Protein AF-A0A8J4VTG9-F1 (afdb_monomer_lite)

Organism: NCBI:txid60419

Secondary structure (DSSP, 8-state):
-EEE-----GGGTT-TTT--SSSS-HHHHHHHHHHHH-HHHHHHHHHHTHHHHHHHHSTTHHHHHHHTTTTT--S--SEEE-GGGTT-GGGGGG-S-S---------STT-TTS---GGGGGHHHHHHTT-

Radius of gyration: 15.04 Å; chains: 1; bounding box: 35×32×42 Å

Foldseek 3Di:
DWWFFDDDQQVLCPDCVNPVVPLADPLLNVLSVCCVVPVVVSLVVCVVPVVVCVCSLDPPNLVSQLVCVVVSDDDDTTDDDDPVCVPPPVVVVVPPDPDDDDGDTDQQQDQDPPGRSGPSSVSVRHSVVSD

Sequence (131 aa):
MVVVQWVFFYSLLRDPQYNKGLDFTEKERDAHYLRERNERLFYKLLIDNVEELLPVVYTPTVGEACQKYGSIFKRPQGLYISLKEKARFLRLKNWPERTIQAIVVTDGERILGLGDLGCQGMGIPVGKLSL

Structure (mmCIF, N/CA/C/O backbone):
data_AF-A0A8J4VTG9-F1
#
_entry.id   AF-A0A8J4VTG9-F1
#
loop_
_atom_site.group_PDB
_atom_site.id
_atom_site.type_symbol
_atom_site.label_atom_id
_atom_site.label_alt_id
_atom_site.label_comp_id
_atom_site.label_asym_id
_atom_site.label_entity_id
_atom_site.label_seq_id
_atom_site.pdbx_PDB_ins_code
_atom_site.Cartn_x
_atom_site.Cartn_y
_atom_site.Cartn_z
_atom_site.occupancy
_atom_site.B_iso_or_equiv
_atom_site.auth_seq_id
_atom_site.auth_comp_id
_atom_site.auth_asym_id
_atom_site.auth_atom_id
_atom_site.pdbx_PDB_model_num
ATOM 1 N N . MET A 1 1 ? 6.620 4.538 -15.323 1.00 42.03 1 MET A N 1
ATOM 2 C CA . MET A 1 1 ? 6.646 3.107 -14.918 1.00 42.03 1 MET A CA 1
ATOM 3 C C . MET A 1 1 ? 5.242 2.538 -15.132 1.00 42.03 1 MET A C 1
ATOM 5 O O . MET A 1 1 ? 4.312 3.327 -15.164 1.00 42.03 1 MET A O 1
ATOM 9 N N . VAL A 1 2 ? 5.073 1.231 -15.365 1.00 36.66 2 VAL A N 1
ATOM 10 C CA . VAL A 1 2 ? 3.739 0.611 -15.547 1.00 36.66 2 VAL A CA 1
ATOM 11 C C . VAL A 1 2 ? 3.593 -0.574 -14.590 1.00 36.66 2 VAL A C 1
ATOM 13 O O . VAL A 1 2 ? 4.546 -1.332 -14.415 1.00 36.66 2 VAL A O 1
ATOM 16 N N . VAL A 1 3 ? 2.429 -0.689 -13.945 1.00 40.09 3 VAL A N 1
ATOM 17 C CA . VAL A 1 3 ? 2.171 -1.529 -12.765 1.00 40.09 3 VAL A CA 1
ATOM 18 C C . VAL A 1 3 ? 0.869 -2.323 -12.927 1.00 40.09 3 VAL A C 1
ATOM 20 O O . VAL A 1 3 ? -0.093 -1.812 -13.495 1.00 40.09 3 VAL A O 1
ATOM 23 N N . VAL A 1 4 ? 0.867 -3.573 -12.441 1.00 36.41 4 VAL A N 1
ATOM 24 C CA . VAL A 1 4 ? -0.250 -4.551 -12.433 1.00 36.41 4 VAL A CA 1
ATOM 25 C C . VAL A 1 4 ? -0.188 -5.351 -11.105 1.00 36.41 4 VAL A C 1
ATOM 27 O O . VAL A 1 4 ? 0.883 -5.395 -10.515 1.00 36.41 4 VAL A O 1
ATOM 30 N N . GLN A 1 5 ? -1.279 -5.923 -10.574 1.00 37.34 5 GLN A N 1
ATOM 31 C CA . GLN A 1 5 ? -1.520 -6.070 -9.111 1.00 37.34 5 GLN A CA 1
ATOM 32 C C . GLN A 1 5 ? -1.444 -7.493 -8.489 1.00 37.34 5 GLN A C 1
ATOM 34 O O . GLN A 1 5 ? -1.823 -8.444 -9.158 1.00 37.34 5 GLN A O 1
ATOM 39 N N . TRP A 1 6 ? -1.107 -7.539 -7.172 1.00 35.31 6 TRP A N 1
ATOM 40 C CA . TRP A 1 6 ? -1.188 -8.588 -6.098 1.00 35.31 6 TRP A CA 1
ATOM 41 C C . TRP A 1 6 ? 0.194 -9.080 -5.591 1.00 35.31 6 TRP A C 1
ATOM 43 O O . TRP A 1 6 ? 1.114 -9.219 -6.378 1.00 35.31 6 TRP A O 1
ATOM 53 N N . VAL A 1 7 ? 0.482 -9.360 -4.310 1.00 30.98 7 VAL A N 1
ATOM 54 C CA . VAL A 1 7 ? -0.055 -8.875 -3.015 1.00 30.98 7 VAL A CA 1
ATOM 55 C C . VAL A 1 7 ? 1.054 -9.036 -1.935 1.00 30.98 7 VAL A C 1
ATOM 57 O O . VAL A 1 7 ? 2.195 -9.291 -2.301 1.00 30.98 7 VAL A O 1
ATOM 60 N N . PHE A 1 8 ? 0.752 -8.868 -0.635 1.00 36.53 8 PHE A N 1
ATOM 61 C CA . PHE A 1 8 ? 1.670 -8.826 0.535 1.00 36.53 8 PHE A CA 1
ATOM 62 C C . PHE A 1 8 ? 2.449 -7.512 0.764 1.00 36.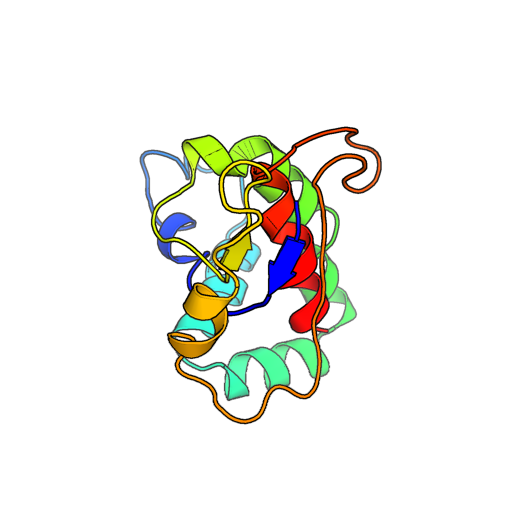53 8 PHE A C 1
ATOM 64 O O . PHE A 1 8 ? 3.634 -7.416 0.456 1.00 36.53 8 PHE A O 1
ATOM 71 N N . PHE A 1 9 ? 1.778 -6.512 1.351 1.00 39.00 9 PHE A N 1
ATOM 72 C CA . PHE A 1 9 ? 2.387 -5.263 1.856 1.00 39.00 9 PHE A CA 1
ATOM 73 C C . PHE A 1 9 ? 2.568 -5.292 3.380 1.00 39.00 9 PHE A C 1
ATOM 75 O O . PHE A 1 9 ? 3.385 -4.576 3.951 1.00 39.00 9 PHE A O 1
ATOM 82 N N . TYR A 1 10 ? 1.753 -6.092 4.064 1.00 49.66 10 TYR A N 1
ATOM 83 C CA . TYR A 1 10 ? 1.206 -5.723 5.365 1.00 49.66 10 TYR A CA 1
ATOM 84 C C . TYR A 1 10 ? 1.865 -6.459 6.531 1.00 49.66 10 TYR A C 1
ATOM 86 O O . TYR A 1 10 ? 1.795 -6.001 7.670 1.00 49.66 10 TYR A O 1
ATOM 94 N N . SER A 1 11 ? 2.641 -7.504 6.241 1.00 41.78 11 SER A N 1
ATOM 95 C CA . SER A 1 11 ? 3.608 -8.103 7.173 1.00 41.78 11 SER A CA 1
ATOM 96 C C . SER A 1 11 ? 4.657 -7.111 7.730 1.00 41.78 11 SER A C 1
ATOM 98 O O . SER A 1 11 ? 5.408 -7.467 8.639 1.00 41.78 11 SER A O 1
ATOM 100 N N . LEU A 1 12 ? 4.729 -5.872 7.222 1.00 42.34 12 LEU A N 1
ATOM 101 C CA . LEU A 1 12 ? 5.490 -4.787 7.847 1.00 42.34 12 LEU A CA 1
ATOM 102 C C . LEU A 1 12 ? 4.847 -4.268 9.134 1.00 42.34 12 LEU A C 1
ATOM 104 O O . LEU A 1 12 ? 5.563 -4.019 10.097 1.00 42.34 12 LEU A O 1
ATOM 108 N N . LEU A 1 13 ? 3.526 -4.086 9.163 1.00 48.03 13 LEU A N 1
ATOM 109 C CA . LEU A 1 13 ? 2.830 -3.335 10.215 1.00 48.03 13 LEU A CA 1
ATOM 110 C C . LEU A 1 13 ? 3.057 -3.908 11.629 1.00 48.03 13 LEU A C 1
ATOM 112 O O . LEU A 1 13 ? 2.765 -3.252 12.619 1.00 48.03 13 LEU A O 1
ATOM 116 N N . ARG A 1 14 ? 3.628 -5.112 11.735 1.00 47.88 14 ARG A N 1
ATOM 117 C CA . ARG A 1 14 ? 3.978 -5.810 12.978 1.00 47.88 14 ARG A CA 1
ATOM 118 C C . ARG A 1 14 ? 5.471 -5.787 13.340 1.00 47.88 14 ARG A C 1
ATOM 120 O O . ARG A 1 14 ? 5.822 -6.329 14.380 1.00 47.88 14 ARG A O 1
ATOM 127 N N . ASP A 1 15 ? 6.350 -5.217 12.517 1.00 49.00 15 ASP A N 1
ATOM 128 C CA . ASP A 1 15 ? 7.802 -5.237 12.737 1.00 49.00 15 ASP A CA 1
ATOM 129 C C . ASP A 1 15 ? 8.249 -4.140 13.725 1.00 49.00 15 ASP A C 1
ATOM 131 O O . ASP A 1 15 ? 8.201 -2.968 13.353 1.00 49.00 15 ASP A O 1
ATOM 135 N N . PRO A 1 16 ? 8.738 -4.463 14.940 1.00 48.75 16 PRO A N 1
ATOM 136 C CA . PRO A 1 16 ? 9.104 -3.460 15.947 1.00 48.75 16 PRO A CA 1
ATOM 137 C C . PRO A 1 16 ? 10.231 -2.501 15.529 1.00 48.75 16 PRO A C 1
ATOM 139 O O . PRO A 1 16 ? 10.373 -1.433 16.122 1.00 48.75 16 PRO A O 1
ATOM 142 N N . GLN A 1 17 ? 11.039 -2.854 14.523 1.00 46.47 17 GLN A N 1
ATOM 143 C CA . GLN A 1 17 ? 12.130 -2.009 14.029 1.00 46.47 17 GLN A CA 1
ATOM 144 C C . GLN A 1 17 ? 11.611 -0.784 13.254 1.00 46.47 17 GLN A C 1
ATOM 146 O O . GLN A 1 17 ? 12.236 0.280 13.295 1.00 46.47 17 GLN A O 1
ATOM 151 N N . TYR A 1 18 ? 10.457 -0.930 12.593 1.00 45.72 18 TYR A N 1
ATOM 152 C CA . TYR A 1 18 ? 9.812 0.097 11.763 1.00 45.72 18 TYR A CA 1
ATOM 153 C C . TYR A 1 18 ? 8.518 0.617 12.404 1.00 45.72 18 TYR A C 1
ATOM 155 O O . TYR A 1 18 ? 8.247 1.813 12.398 1.00 45.72 18 TYR A O 1
ATOM 163 N N . ASN A 1 19 ? 7.756 -0.262 13.052 1.00 49.56 19 ASN A N 1
ATOM 164 C CA . ASN A 1 19 ? 6.578 0.053 13.849 1.00 49.56 19 ASN A CA 1
ATOM 165 C C . ASN A 1 19 ? 6.987 0.515 15.261 1.00 49.56 19 ASN A C 1
ATOM 167 O O . ASN A 1 19 ? 6.658 -0.125 16.260 1.00 49.56 19 ASN A O 1
ATOM 171 N N . LYS A 1 20 ? 7.683 1.656 15.361 1.00 47.31 20 LYS A N 1
ATOM 172 C CA . LYS A 1 20 ? 8.064 2.290 16.644 1.00 47.31 20 LYS A CA 1
ATOM 173 C C . LYS A 1 20 ? 6.878 2.923 17.401 1.00 47.31 20 LYS A C 1
ATOM 175 O O . LYS A 1 20 ? 7.062 3.883 18.138 1.00 47.31 20 LYS A O 1
ATOM 180 N N . GLY A 1 21 ? 5.654 2.439 17.182 1.00 49.09 21 GLY A N 1
ATOM 181 C CA . GLY A 1 21 ? 4.424 2.956 17.794 1.00 49.09 21 GLY A CA 1
ATOM 182 C C . GLY A 1 21 ? 3.988 4.360 17.349 1.00 49.09 21 GLY A C 1
ATOM 183 O O . GLY A 1 21 ? 3.006 4.858 17.886 1.00 49.09 21 GLY A O 1
ATOM 184 N N . LEU A 1 22 ? 4.691 4.987 16.398 1.00 48.28 22 LEU A N 1
ATOM 185 C CA . LEU A 1 22 ? 4.465 6.379 15.974 1.00 48.28 22 LEU A CA 1
ATOM 186 C C . LEU A 1 22 ? 3.885 6.524 14.557 1.00 48.28 22 LEU A C 1
ATOM 188 O O . LEU A 1 22 ? 3.197 7.501 14.297 1.00 48.28 22 LEU A O 1
ATOM 192 N N . ASP A 1 23 ? 4.155 5.565 13.667 1.00 55.97 23 ASP A N 1
ATOM 193 C CA . ASP A 1 23 ? 3.890 5.703 12.224 1.00 55.97 23 ASP A CA 1
ATOM 194 C C . ASP A 1 23 ? 2.523 5.161 11.778 1.00 55.97 23 ASP A C 1
ATOM 196 O O . ASP A 1 23 ? 1.999 5.591 10.761 1.00 55.97 23 ASP A O 1
ATOM 200 N N . PHE A 1 24 ? 1.953 4.197 12.509 1.00 64.12 24 PHE A N 1
ATOM 201 C CA . PHE A 1 24 ? 0.643 3.610 12.205 1.00 64.12 24 PHE A CA 1
ATO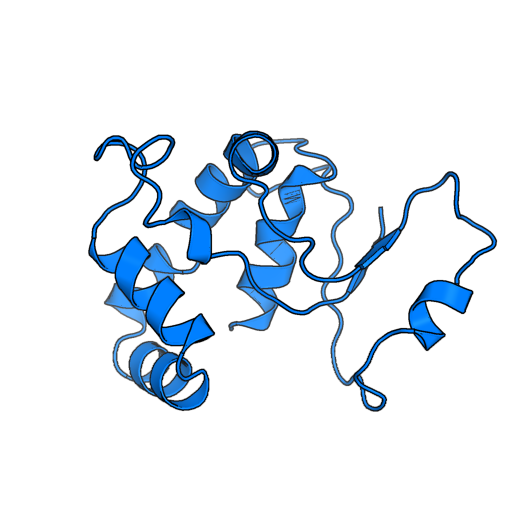M 202 C C . PHE A 1 24 ? -0.091 3.218 13.495 1.00 64.12 24 PHE A C 1
ATOM 204 O O . PHE A 1 24 ? 0.503 2.736 14.469 1.00 64.12 24 PHE A O 1
ATOM 211 N N . THR A 1 25 ? -1.405 3.397 13.493 1.00 72.44 25 THR A N 1
ATOM 212 C CA . THR A 1 25 ? -2.352 3.002 14.540 1.00 72.44 25 THR A CA 1
ATOM 213 C C . THR A 1 25 ? -2.590 1.491 14.553 1.00 72.44 25 THR A C 1
ATOM 215 O O . THR A 1 25 ? -2.377 0.786 13.570 1.00 72.44 25 THR A O 1
ATOM 218 N N . GLU A 1 26 ? -3.076 0.960 15.675 1.00 74.69 26 GLU A N 1
ATOM 219 C CA . GLU A 1 26 ? -3.375 -0.472 15.810 1.00 74.69 26 GLU A CA 1
ATOM 220 C C . GLU A 1 26 ? -4.459 -0.958 14.836 1.00 74.69 26 GLU A C 1
ATOM 222 O O . GLU A 1 26 ? -4.303 -2.017 14.230 1.00 74.69 26 GLU A O 1
ATOM 227 N N . LYS A 1 27 ? -5.489 -0.135 14.589 1.00 74.69 27 LYS A N 1
ATOM 228 C CA . LYS A 1 27 ? -6.553 -0.433 13.617 1.00 74.69 27 LYS A CA 1
ATOM 229 C C . LYS A 1 27 ? -6.009 -0.625 12.201 1.00 74.69 27 LYS A C 1
ATOM 231 O O . LYS A 1 27 ? -6.441 -1.540 11.505 1.00 74.69 27 LYS A O 1
ATOM 236 N N . GLU A 1 28 ? -5.027 0.180 11.794 1.00 70.31 28 GLU A N 1
ATOM 237 C CA . GLU A 1 28 ? -4.340 0.015 10.507 1.00 70.31 28 GLU A CA 1
ATOM 238 C C . GLU A 1 28 ? -3.573 -1.302 10.470 1.00 70.31 28 GLU A C 1
ATOM 240 O O . GLU A 1 28 ? -3.730 -2.069 9.521 1.00 70.31 28 GLU A O 1
ATOM 245 N N . ARG A 1 29 ? -2.822 -1.630 11.529 1.00 70.62 29 ARG A N 1
ATOM 246 C CA . ARG A 1 29 ? -2.098 -2.910 11.614 1.00 70.62 29 ARG A CA 1
ATOM 247 C C . ARG A 1 29 ? -3.021 -4.119 11.449 1.00 70.62 29 ARG A C 1
ATOM 249 O O . ARG A 1 29 ? -2.657 -5.060 10.739 1.00 70.62 29 ARG A O 1
ATOM 256 N N . ASP A 1 30 ? -4.197 -4.096 12.069 1.00 73.94 30 ASP A N 1
ATOM 257 C CA . ASP A 1 30 ? -5.103 -5.244 12.084 1.00 73.94 30 ASP A CA 1
ATOM 258 C C . ASP A 1 30 ? -6.019 -5.346 10.862 1.00 73.94 30 ASP A C 1
ATOM 260 O O . ASP A 1 30 ? -6.172 -6.451 10.338 1.00 73.94 30 ASP A O 1
ATOM 264 N N . ALA A 1 31 ? -6.548 -4.237 10.334 1.00 70.88 31 ALA A N 1
ATOM 265 C CA . ALA A 1 31 ? -7.314 -4.251 9.082 1.00 70.88 31 ALA A CA 1
ATOM 266 C C . ALA A 1 31 ? -6.469 -4.813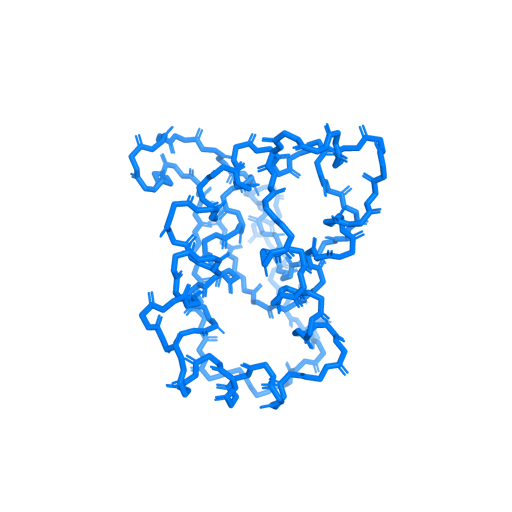 7.926 1.00 70.88 31 ALA A C 1
ATOM 268 O O . ALA A 1 31 ? -6.897 -5.690 7.171 1.00 70.88 31 ALA A O 1
ATOM 269 N N . HIS A 1 32 ? -5.217 -4.370 7.841 1.00 70.12 32 HIS A N 1
ATOM 270 C CA . HIS A 1 32 ? -4.272 -4.804 6.819 1.00 70.12 32 HIS A CA 1
ATOM 271 C C . HIS A 1 32 ? -3.774 -6.246 7.017 1.00 70.12 32 HIS A C 1
ATOM 273 O O . HIS A 1 32 ? -3.608 -6.985 6.045 1.00 70.12 32 HIS A O 1
ATOM 279 N N . TYR A 1 33 ? -3.599 -6.698 8.262 1.00 72.88 33 TYR A N 1
ATOM 280 C CA . TYR A 1 33 ? -3.302 -8.103 8.572 1.00 72.88 33 TYR A CA 1
ATOM 281 C C . TYR A 1 33 ? -4.473 -9.042 8.250 1.00 72.88 33 TYR A C 1
ATOM 283 O O . TYR A 1 33 ? -4.261 -10.146 7.737 1.00 72.88 33 TYR A O 1
ATOM 291 N N . LEU A 1 34 ? -5.711 -8.610 8.518 1.00 75.81 34 LEU A N 1
ATOM 292 C CA . LEU A 1 34 ? -6.916 -9.373 8.201 1.00 75.81 34 LEU A CA 1
ATOM 293 C C . LEU A 1 34 ? -6.990 -9.680 6.702 1.00 75.81 34 LEU A C 1
ATOM 295 O O . LEU A 1 34 ? -7.303 -10.811 6.334 1.00 75.81 34 LEU A O 1
ATOM 299 N N . ARG A 1 35 ? -6.604 -8.722 5.848 1.00 73.56 35 ARG A N 1
ATOM 300 C CA . ARG A 1 35 ? -6.518 -8.909 4.394 1.00 73.56 35 ARG A CA 1
ATOM 301 C C . ARG A 1 35 ? -5.559 -10.029 3.980 1.00 73.56 35 ARG A C 1
ATOM 303 O O . ARG A 1 35 ? -5.908 -10.817 3.108 1.00 73.56 35 ARG A O 1
ATOM 310 N N . GLU A 1 36 ? -4.376 -10.127 4.597 1.00 70.25 36 GLU A N 1
ATOM 311 C CA . GLU A 1 36 ? -3.401 -11.195 4.291 1.00 70.25 36 GLU A CA 1
ATOM 312 C C . GLU A 1 36 ? -3.864 -12.581 4.774 1.00 70.25 36 GLU A C 1
ATOM 314 O O . GLU A 1 36 ? -3.446 -13.596 4.218 1.00 70.25 36 GLU A O 1
ATOM 319 N N . ARG A 1 37 ? -4.710 -12.640 5.813 1.00 78.62 37 ARG A N 1
ATOM 320 C CA . ARG A 1 37 ? -5.208 -13.891 6.413 1.00 78.62 37 ARG A CA 1
ATOM 321 C C . ARG A 1 37 ? -6.516 -14.393 5.804 1.00 78.62 37 ARG A C 1
ATOM 323 O O . ARG A 1 37 ? -6.688 -15.601 5.665 1.00 78.62 37 ARG A O 1
ATOM 330 N N . ASN A 1 38 ? -7.459 -13.497 5.525 1.00 83.12 38 ASN A N 1
ATOM 331 C CA . ASN A 1 38 ? -8.799 -13.817 5.044 1.00 83.12 38 ASN A CA 1
ATOM 332 C C . ASN A 1 38 ? -9.390 -12.624 4.277 1.00 83.12 38 ASN A C 1
ATOM 334 O O . ASN A 1 38 ? -10.134 -11.805 4.817 1.00 83.12 38 ASN A O 1
ATOM 338 N N . GLU A 1 39 ? -9.079 -12.572 2.986 1.00 79.62 39 GLU A N 1
ATOM 339 C CA . GLU A 1 39 ? -9.553 -11.567 2.032 1.00 79.62 39 GLU A CA 1
ATOM 340 C C . GLU A 1 39 ? -11.082 -11.373 2.045 1.00 79.62 39 GLU A C 1
ATOM 342 O O . GLU A 1 39 ? -11.566 -10.242 2.043 1.00 79.62 39 GLU A O 1
ATOM 347 N N . ARG A 1 40 ? -11.863 -12.462 2.117 1.00 85.50 40 ARG A N 1
ATOM 348 C CA . ARG A 1 40 ? -13.336 -12.387 2.135 1.00 85.50 40 ARG A CA 1
ATOM 349 C C . ARG A 1 40 ? -13.857 -11.696 3.391 1.00 85.50 40 ARG A C 1
ATOM 351 O O . ARG A 1 40 ? -14.780 -10.891 3.306 1.00 85.50 40 ARG A O 1
ATOM 358 N N . LEU A 1 41 ? -13.269 -12.006 4.548 1.00 87.94 41 LEU A N 1
ATOM 359 C CA . LEU A 1 41 ? -13.634 -11.372 5.813 1.00 87.94 41 LEU A CA 1
ATOM 360 C C . LEU A 1 41 ? -13.180 -9.907 5.853 1.00 87.94 41 LEU A C 1
ATOM 362 O O . LEU A 1 41 ? -13.931 -9.068 6.339 1.00 87.94 41 LEU A O 1
ATOM 366 N N . PHE A 1 42 ? -12.014 -9.589 5.281 1.00 85.56 42 PHE A N 1
ATOM 367 C CA . PHE A 1 42 ? -11.559 -8.209 5.103 1.00 85.56 42 PHE A CA 1
ATOM 368 C C . PHE A 1 42 ? -12.557 -7.374 4.290 1.00 85.56 42 PHE A C 1
ATOM 370 O O . PHE A 1 42 ? -13.013 -6.345 4.782 1.00 85.56 42 PHE A O 1
ATOM 377 N N . TYR A 1 43 ? -12.959 -7.823 3.094 1.00 85.06 43 TYR A N 1
ATOM 378 C CA . TYR A 1 43 ? -13.921 -7.063 2.288 1.00 85.06 43 TYR A CA 1
ATOM 379 C C . TYR A 1 43 ? -15.308 -6.993 2.931 1.00 85.06 43 TYR A C 1
ATOM 381 O O . TYR A 1 43 ? -15.947 -5.948 2.854 1.00 85.06 43 TYR A O 1
ATOM 389 N N . LYS A 1 44 ? -15.767 -8.051 3.619 1.00 89.44 44 LYS A N 1
ATOM 390 C CA . LYS A 1 44 ? -17.031 -7.994 4.370 1.00 89.44 44 LYS A CA 1
ATOM 391 C C . LYS A 1 44 ? -16.980 -6.921 5.462 1.00 89.44 44 LYS A C 1
ATOM 393 O O . LYS A 1 44 ? -17.878 -6.091 5.525 1.00 89.44 44 LYS A O 1
ATOM 398 N N . LEU A 1 45 ? -15.908 -6.900 6.259 1.00 88.50 45 LEU A N 1
ATOM 399 C CA . LEU A 1 45 ? -15.695 -5.907 7.314 1.00 88.50 45 LEU A CA 1
ATOM 400 C C . LEU A 1 45 ? -15.610 -4.478 6.748 1.00 88.50 45 LEU A C 1
ATOM 402 O O . LEU A 1 45 ? -16.220 -3.569 7.307 1.00 88.50 45 LEU A O 1
ATOM 406 N N . LEU A 1 46 ? -14.881 -4.295 5.639 1.00 85.69 46 LEU A N 1
ATOM 407 C CA . LEU A 1 46 ? -14.697 -3.007 4.966 1.00 85.69 46 LEU A CA 1
ATOM 408 C C . LEU A 1 46 ? -16.012 -2.448 4.408 1.00 85.69 46 LEU A C 1
ATOM 410 O O . LEU A 1 46 ? -16.263 -1.258 4.554 1.00 85.69 46 LEU A O 1
ATOM 414 N N . ILE A 1 47 ? -16.857 -3.293 3.809 1.00 88.06 47 ILE A N 1
ATOM 415 C CA . ILE A 1 47 ? -18.186 -2.895 3.315 1.00 88.06 47 ILE A CA 1
ATOM 416 C C . ILE A 1 47 ? -19.110 -2.532 4.484 1.00 88.06 47 ILE A C 1
ATOM 418 O O . ILE A 1 47 ? -19.799 -1.517 4.424 1.00 88.06 47 ILE A O 1
ATOM 422 N N . ASP A 1 48 ? -19.101 -3.329 5.556 1.00 92.31 48 ASP A N 1
ATOM 423 C CA . ASP A 1 48 ? -19.971 -3.118 6.719 1.00 92.31 48 ASP A CA 1
ATOM 424 C C . ASP A 1 48 ? -19.605 -1.858 7.532 1.00 92.31 48 ASP A C 1
ATOM 426 O O . ASP A 1 48 ? -20.464 -1.311 8.218 1.00 92.31 48 ASP A O 1
ATOM 430 N N . ASN A 1 49 ? -18.347 -1.397 7.475 1.00 88.75 49 ASN A N 1
ATOM 431 C CA . ASN A 1 49 ? -17.812 -0.311 8.314 1.00 88.75 49 ASN A CA 1
ATOM 432 C C . ASN A 1 49 ? -17.001 0.710 7.490 1.00 88.75 49 ASN A C 1
ATOM 434 O O .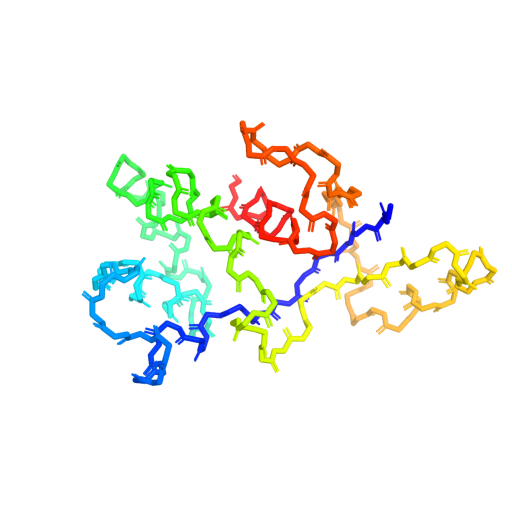 ASN A 1 49 ? -15.936 1.170 7.915 1.00 88.75 49 ASN A O 1
ATOM 438 N N . VAL A 1 50 ? -17.470 1.039 6.281 1.00 86.56 50 VAL A N 1
ATOM 439 C CA . VAL A 1 50 ? -16.683 1.800 5.293 1.00 86.56 50 VAL A CA 1
ATOM 440 C C . VAL A 1 50 ? -16.212 3.166 5.803 1.00 86.56 50 VAL A C 1
ATOM 442 O O . VAL A 1 50 ? -15.063 3.526 5.573 1.00 86.56 50 VAL A O 1
ATOM 445 N N . GLU A 1 51 ? -17.034 3.905 6.551 1.00 87.12 51 GLU A N 1
ATOM 446 C CA . GLU A 1 51 ? -16.665 5.237 7.063 1.00 87.12 51 GLU A CA 1
ATOM 447 C C . GLU A 1 51 ? -15.487 5.192 8.050 1.00 87.12 51 GLU A C 1
ATOM 449 O O . GLU A 1 51 ? -14.636 6.081 8.041 1.00 87.12 51 GLU A O 1
ATOM 454 N N . GLU A 1 52 ? -15.397 4.137 8.865 1.00 83.88 52 GLU A N 1
ATOM 455 C CA . GLU A 1 52 ? -14.316 3.951 9.837 1.00 83.88 52 GLU A CA 1
ATOM 456 C C . GLU A 1 52 ? -13.054 3.355 9.195 1.00 83.88 52 GLU A C 1
ATOM 458 O O . GLU A 1 52 ? -11.934 3.722 9.556 1.00 83.88 52 GLU A O 1
ATOM 463 N N . LEU A 1 53 ? -13.219 2.431 8.243 1.00 83.19 53 LEU A N 1
ATOM 464 C CA . LEU A 1 53 ? -12.114 1.641 7.693 1.00 83.19 53 LEU A CA 1
ATOM 465 C C . LEU A 1 53 ? -11.525 2.196 6.390 1.00 83.19 53 LEU A C 1
ATOM 467 O O . LEU A 1 53 ? -10.370 1.899 6.085 1.00 83.19 53 LEU A O 1
ATOM 471 N N . LEU A 1 54 ? -12.243 3.028 5.629 1.00 82.19 54 LEU A N 1
ATOM 472 C CA . LEU A 1 54 ? -11.694 3.648 4.417 1.00 82.19 54 LEU A CA 1
ATOM 473 C C . LEU A 1 54 ? -10.467 4.542 4.705 1.00 82.19 54 LEU A C 1
ATOM 475 O O . LEU A 1 54 ? -9.481 4.405 3.974 1.00 82.19 54 LEU A O 1
ATOM 479 N N . PRO A 1 55 ? -10.443 5.396 5.756 1.00 81.00 55 PRO A N 1
ATOM 480 C CA . PRO A 1 55 ? -9.260 6.202 6.072 1.00 81.00 55 PRO A CA 1
ATOM 481 C C . PRO A 1 55 ? -8.032 5.346 6.408 1.00 81.00 55 PRO A C 1
ATOM 483 O O . PRO A 1 55 ? -6.924 5.671 5.998 1.00 81.00 55 PRO A O 1
ATOM 486 N N .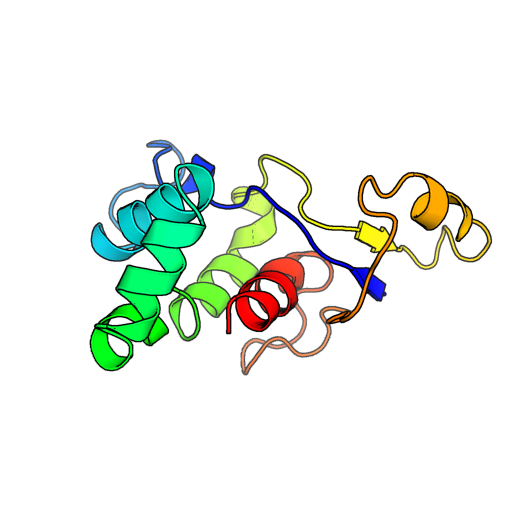 VAL A 1 56 ? -8.273 4.221 7.089 1.00 79.50 56 VAL A N 1
ATOM 487 C CA . VAL A 1 56 ? -7.300 3.224 7.566 1.00 79.50 56 VAL A CA 1
ATOM 488 C C . VAL A 1 56 ? -6.651 2.443 6.411 1.00 79.50 56 VAL A C 1
ATOM 490 O O . VAL A 1 56 ? -5.465 2.101 6.466 1.00 79.50 56 VAL A O 1
ATOM 493 N N . VAL A 1 57 ? -7.412 2.137 5.350 1.00 75.44 57 VAL A N 1
ATOM 494 C CA . VAL A 1 57 ? -6.917 1.339 4.208 1.00 75.44 57 VAL A CA 1
ATOM 495 C C . VAL A 1 57 ? -6.547 2.152 2.968 1.00 75.44 57 VAL A C 1
ATOM 497 O O . VAL A 1 57 ? -5.870 1.628 2.080 1.00 75.44 57 VAL A O 1
ATOM 500 N N . TYR A 1 58 ? -6.961 3.418 2.905 1.00 75.94 58 TYR A N 1
ATOM 501 C CA . TYR A 1 58 ? -6.704 4.327 1.792 1.00 75.94 58 TYR A CA 1
ATOM 502 C C . TYR A 1 58 ? -6.129 5.659 2.303 1.00 75.94 58 TYR A C 1
ATOM 504 O O . TYR A 1 58 ? -5.090 5.658 2.954 1.00 75.94 58 TYR A O 1
ATOM 512 N N . THR A 1 59 ? -6.702 6.812 1.960 1.00 73.00 59 THR A N 1
ATOM 513 C CA . THR A 1 59 ? -6.172 8.131 2.349 1.00 73.00 59 THR A CA 1
ATOM 514 C C . THR A 1 59 ? -6.625 8.543 3.754 1.00 73.00 59 THR A C 1
ATOM 516 O O . THR A 1 59 ? -7.833 8.512 3.990 1.00 73.00 59 THR A O 1
ATOM 519 N N . PRO A 1 60 ? -5.733 9.040 4.637 1.00 79.69 60 PRO A N 1
ATOM 520 C CA . PRO A 1 60 ? -4.366 9.502 4.353 1.00 79.69 60 PRO A CA 1
ATOM 521 C C . PRO A 1 60 ? -3.275 8.416 4.419 1.00 79.69 60 PRO A C 1
ATOM 523 O O . PRO A 1 60 ? -2.228 8.585 3.795 1.00 79.69 60 PRO A O 1
ATOM 526 N N . THR A 1 61 ? -3.524 7.307 5.113 1.00 77.12 61 THR A N 1
ATOM 527 C CA . THR A 1 61 ? -2.550 6.277 5.520 1.00 77.12 61 THR A CA 1
ATOM 528 C C . THR A 1 61 ? -1.714 5.704 4.371 1.00 77.12 61 THR A C 1
ATOM 530 O O . THR A 1 61 ? -0.500 5.534 4.487 1.00 77.12 61 THR A O 1
ATOM 533 N N . VAL A 1 62 ? -2.329 5.465 3.209 1.00 77.94 62 VAL A N 1
ATOM 534 C CA . VAL A 1 62 ? -1.650 4.973 1.999 1.00 77.94 62 VAL A CA 1
ATOM 535 C C . VAL A 1 62 ? -0.614 5.965 1.459 1.00 77.94 62 VAL A C 1
ATOM 537 O O . VAL A 1 62 ? 0.360 5.551 0.836 1.00 77.94 62 VAL A O 1
ATOM 540 N N . GLY A 1 63 ? -0.796 7.268 1.696 1.00 80.31 63 GLY A N 1
ATOM 541 C CA . GLY A 1 63 ? 0.138 8.314 1.282 1.00 80.31 63 GLY A CA 1
ATOM 542 C C . GLY A 1 63 ? 1.434 8.271 2.086 1.00 80.31 63 GLY A C 1
ATOM 543 O O . GLY A 1 63 ? 2.517 8.215 1.505 1.00 80.31 63 GLY A O 1
ATOM 544 N N . GLU A 1 64 ? 1.321 8.194 3.412 1.00 80.19 64 GLU A N 1
ATOM 545 C CA . GLU A 1 64 ? 2.460 7.994 4.316 1.00 80.19 64 GLU A CA 1
ATOM 546 C C . GLU A 1 64 ? 3.172 6.662 4.038 1.00 80.19 64 GLU A C 1
ATOM 548 O O . GLU A 1 64 ? 4.400 6.606 3.927 1.00 80.19 64 GLU A O 1
ATOM 553 N N . ALA A 1 65 ? 2.401 5.596 3.812 1.00 77.75 65 ALA A N 1
ATOM 554 C CA . ALA A 1 65 ? 2.938 4.301 3.417 1.00 77.75 65 ALA A CA 1
ATOM 555 C C . ALA A 1 65 ? 3.684 4.347 2.065 1.00 77.75 65 ALA A C 1
ATOM 557 O O . ALA A 1 65 ? 4.678 3.642 1.894 1.00 77.75 65 ALA A O 1
ATOM 558 N N . CYS A 1 66 ? 3.270 5.202 1.120 1.00 80.94 66 CYS A N 1
ATOM 559 C CA . CYS A 1 66 ? 4.040 5.458 -0.101 1.00 80.94 66 CYS A CA 1
ATOM 560 C C . CYS A 1 66 ? 5.330 6.242 0.188 1.00 80.94 66 CYS A C 1
ATOM 562 O O . CYS A 1 66 ? 6.363 5.893 -0.363 1.00 80.94 66 CYS A O 1
ATOM 564 N N . GLN A 1 67 ? 5.331 7.252 1.063 1.00 82.12 67 GLN A N 1
ATOM 565 C CA . GLN A 1 67 ? 6.559 8.001 1.402 1.00 82.12 67 GLN A CA 1
ATOM 566 C C . GLN A 1 67 ? 7.615 7.143 2.108 1.00 82.12 67 GLN A C 1
ATOM 568 O O . GLN A 1 67 ? 8.813 7.401 2.000 1.00 82.12 67 GLN A O 1
ATOM 573 N N . LYS A 1 68 ? 7.170 6.125 2.849 1.00 78.75 68 LYS A N 1
ATOM 574 C CA . LYS A 1 68 ? 8.036 5.202 3.590 1.00 78.75 68 LYS A CA 1
ATOM 575 C C . LYS A 1 68 ? 8.298 3.897 2.824 1.00 78.75 68 LYS A C 1
ATOM 577 O O . LYS A 1 68 ? 9.071 3.073 3.302 1.00 78.75 68 LYS A O 1
ATOM 582 N N . TYR A 1 69 ? 7.735 3.709 1.619 1.00 75.06 69 TYR A N 1
ATOM 583 C CA . TYR A 1 69 ? 7.694 2.418 0.903 1.00 75.06 69 TYR A CA 1
ATOM 584 C C . TYR A 1 69 ? 9.064 1.730 0.783 1.00 75.06 69 TYR A C 1
ATOM 586 O O . TYR A 1 69 ? 9.161 0.511 0.898 1.00 75.06 69 TYR A O 1
ATOM 594 N N . GLY A 1 70 ? 10.132 2.504 0.559 1.00 70.31 70 GLY A N 1
ATOM 595 C CA . GLY A 1 70 ? 11.491 1.977 0.415 1.00 70.31 70 GLY A CA 1
ATOM 596 C C . GLY A 1 70 ? 12.096 1.424 1.711 1.00 70.31 70 GLY A C 1
ATOM 597 O O . GLY A 1 70 ? 12.756 0.388 1.669 1.00 70.31 70 GLY A O 1
ATOM 598 N N . SER A 1 71 ? 11.862 2.069 2.860 1.00 71.06 71 SER A N 1
ATOM 599 C CA . SER A 1 71 ? 12.333 1.565 4.160 1.00 71.06 71 SER A CA 1
ATOM 600 C C . SER A 1 71 ? 11.477 0.407 4.673 1.00 71.06 71 SER A C 1
ATOM 602 O O . SER A 1 71 ? 11.967 -0.416 5.441 1.00 71.06 71 SER A O 1
ATOM 604 N N . ILE A 1 72 ? 10.231 0.315 4.205 1.00 67.44 72 ILE A N 1
ATOM 605 C CA . ILE A 1 72 ? 9.254 -0.701 4.608 1.00 67.44 72 ILE A CA 1
ATOM 606 C C . ILE A 1 72 ? 9.097 -1.858 3.603 1.00 67.44 72 ILE A C 1
ATOM 608 O O . ILE A 1 72 ? 8.193 -2.690 3.711 1.00 67.44 72 ILE A O 1
ATOM 612 N N . PHE A 1 73 ? 9.978 -1.947 2.608 1.00 65.62 73 PHE A N 1
ATOM 613 C CA . PHE A 1 73 ? 9.889 -2.972 1.577 1.00 65.62 73 PHE A CA 1
ATOM 614 C C . PHE A 1 73 ? 10.340 -4.349 2.092 1.00 65.62 73 PHE A C 1
ATOM 616 O O . PHE A 1 73 ? 11.515 -4.554 2.394 1.00 65.62 73 PHE A O 1
ATOM 623 N N . LYS A 1 74 ? 9.423 -5.329 2.129 1.00 63.34 74 LYS A N 1
ATOM 624 C CA . LYS A 1 74 ? 9.747 -6.739 2.447 1.00 63.34 74 LYS A CA 1
ATOM 625 C C . LYS A 1 74 ? 9.495 -7.729 1.315 1.00 63.34 74 LYS A C 1
ATOM 627 O O . LYS A 1 74 ? 10.261 -8.678 1.159 1.00 63.34 74 LYS A O 1
ATOM 632 N N . ARG A 1 75 ? 8.418 -7.556 0.546 1.00 62.84 75 ARG A N 1
ATOM 633 C CA . ARG A 1 75 ? 8.078 -8.411 -0.601 1.00 62.84 75 ARG A CA 1
ATOM 634 C C . ARG A 1 75 ? 7.593 -7.545 -1.765 1.00 62.84 75 ARG A C 1
ATOM 636 O O . ARG A 1 75 ? 6.905 -6.554 -1.523 1.00 62.84 75 ARG A O 1
ATOM 643 N N . PRO A 1 76 ? 7.935 -7.892 -3.019 1.00 66.50 76 PRO A N 1
ATOM 644 C CA . PRO A 1 76 ? 7.384 -7.209 -4.178 1.00 66.50 76 PRO A CA 1
ATOM 645 C C . PRO A 1 76 ? 5.887 -7.500 -4.282 1.00 66.50 76 PRO A C 1
ATOM 647 O O . PRO A 1 76 ? 5.484 -8.660 -4.350 1.00 66.50 76 PRO A O 1
ATOM 650 N N . GLN A 1 77 ? 5.081 -6.443 -4.333 1.00 69.19 77 GLN A N 1
ATOM 651 C CA . GLN A 1 77 ? 3.675 -6.534 -4.700 1.00 69.19 77 GLN A CA 1
ATOM 652 C C . GLN A 1 77 ? 3.492 -6.143 -6.155 1.00 69.19 77 GLN A C 1
ATOM 654 O O . GLN A 1 77 ? 4.063 -5.151 -6.609 1.00 69.19 77 GLN A O 1
ATOM 659 N N . GLY A 1 78 ? 2.647 -6.883 -6.865 1.00 74.38 78 GLY A N 1
ATOM 660 C CA . GLY A 1 78 ? 2.364 -6.601 -8.256 1.00 74.38 78 GLY A CA 1
ATOM 661 C C . GLY A 1 78 ? 3.605 -6.705 -9.143 1.00 74.38 78 GLY A C 1
ATOM 662 O O . GLY A 1 78 ? 4.573 -7.414 -8.859 1.00 74.38 78 GLY A O 1
ATOM 663 N N . LEU A 1 79 ? 3.560 -5.986 -10.256 1.00 78.38 79 LEU A N 1
ATOM 664 C CA . LEU A 1 79 ? 4.559 -6.009 -11.306 1.00 78.38 79 LEU A CA 1
ATOM 665 C C . LEU A 1 79 ? 5.205 -4.632 -11.448 1.00 78.38 79 LEU A C 1
ATOM 667 O O . LEU A 1 79 ? 4.523 -3.642 -11.685 1.00 78.38 79 LEU A O 1
ATOM 671 N N . TYR A 1 80 ? 6.532 -4.587 -11.370 1.00 81.31 80 TYR A N 1
ATOM 672 C CA . TYR A 1 80 ? 7.322 -3.385 -11.626 1.00 81.31 80 TYR A CA 1
ATOM 673 C C . TYR A 1 80 ? 7.912 -3.453 -13.040 1.00 81.31 80 TYR A C 1
ATOM 675 O O . TYR A 1 80 ? 8.771 -4.297 -13.303 1.00 81.31 80 TYR A O 1
ATOM 683 N N . ILE A 1 81 ? 7.480 -2.565 -13.944 1.00 79.31 81 ILE A N 1
ATOM 684 C CA . ILE A 1 81 ? 8.033 -2.459 -15.306 1.00 79.31 81 ILE A CA 1
ATOM 685 C C . ILE A 1 81 ? 8.913 -1.207 -15.420 1.00 79.31 81 ILE A C 1
ATOM 687 O O . ILE A 1 81 ? 8.426 -0.072 -15.461 1.00 79.31 81 ILE A O 1
ATOM 691 N N . SER A 1 82 ? 10.228 -1.429 -15.503 1.00 80.50 82 SER A N 1
ATOM 692 C CA . SER A 1 82 ? 11.234 -0.386 -15.736 1.00 80.50 82 SER A CA 1
ATOM 693 C C . SER A 1 82 ? 11.372 -0.052 -17.223 1.00 80.50 82 SER A C 1
ATOM 695 O O . SER A 1 82 ? 11.293 -0.934 -18.077 1.00 80.50 82 SER A O 1
ATOM 697 N N . LEU A 1 83 ? 11.686 1.207 -17.551 1.00 78.81 83 LEU A N 1
ATOM 698 C CA . LEU A 1 83 ? 11.997 1.628 -18.926 1.00 78.81 83 LEU A CA 1
ATOM 699 C C . LEU A 1 83 ? 13.201 0.873 -19.519 1.00 78.81 83 LEU A C 1
ATOM 701 O O . LEU A 1 83 ? 13.245 0.654 -20.729 1.00 78.81 83 LEU A O 1
ATOM 705 N N . LYS A 1 84 ? 14.135 0.414 -18.670 1.00 76.81 84 LYS A N 1
ATOM 706 C CA . LYS A 1 84 ? 15.276 -0.434 -19.065 1.00 76.81 84 LYS A CA 1
ATOM 707 C C . LYS A 1 84 ? 14.847 -1.829 -19.549 1.00 76.81 84 LYS A C 1
ATOM 709 O O . LYS A 1 84 ? 15.609 -2.503 -20.231 1.00 76.81 84 LYS A O 1
ATOM 714 N N . GLU A 1 85 ? 13.624 -2.254 -19.231 1.00 68.19 85 GLU A N 1
ATOM 715 C CA . GLU A 1 85 ? 13.050 -3.553 -19.599 1.00 68.19 85 GLU A CA 1
ATOM 716 C C . GLU A 1 85 ? 12.028 -3.455 -20.749 1.00 68.19 85 GLU A C 1
ATOM 718 O O . GLU A 1 85 ? 11.273 -4.399 -20.968 1.00 68.19 85 GLU A O 1
ATOM 723 N N . LYS A 1 86 ? 12.013 -2.349 -21.515 1.00 58.88 86 LYS A N 1
ATOM 724 C CA . LYS A 1 86 ? 11.024 -2.030 -22.575 1.00 58.88 86 LYS A CA 1
ATOM 725 C C . LYS A 1 86 ? 10.684 -3.170 -23.558 1.00 58.88 86 LYS A C 1
ATOM 727 O O . LYS A 1 86 ? 9.594 -3.173 -24.114 1.00 58.88 86 LYS A O 1
ATOM 732 N N . ALA A 1 87 ? 11.593 -4.124 -23.773 1.00 55.78 87 ALA A N 1
ATOM 733 C CA . ALA A 1 87 ? 11.408 -5.274 -24.665 1.00 55.78 87 ALA A CA 1
ATOM 734 C C . ALA A 1 87 ? 10.916 -6.572 -23.973 1.00 55.78 87 ALA A C 1
ATOM 736 O O . ALA A 1 87 ? 10.697 -7.576 -24.646 1.00 55.78 87 ALA A O 1
ATOM 737 N N . ARG A 1 88 ? 10.752 -6.604 -22.639 1.00 61.84 88 ARG A N 1
ATOM 738 C CA . ARG A 1 88 ? 10.462 -7.827 -21.855 1.00 61.84 88 ARG A CA 1
ATOM 739 C C . ARG A 1 88 ? 9.048 -7.879 -21.263 1.00 61.84 88 ARG A C 1
ATOM 741 O O . ARG A 1 88 ? 8.853 -8.381 -20.155 1.00 61.84 88 ARG A O 1
ATOM 748 N N . PHE A 1 89 ? 8.039 -7.506 -22.055 1.00 63.31 89 PHE A N 1
ATOM 749 C CA . PHE A 1 89 ? 6.622 -7.797 -21.758 1.00 63.31 89 PHE A CA 1
ATOM 750 C C . PHE A 1 89 ? 6.351 -9.287 -21.460 1.00 63.31 89 PHE A C 1
ATOM 752 O O . PHE A 1 89 ? 5.368 -9.614 -20.805 1.00 63.31 89 PHE A O 1
ATOM 759 N N . LEU A 1 90 ? 7.262 -10.192 -21.845 1.00 60.84 90 LEU A N 1
ATOM 760 C CA . LEU A 1 90 ? 7.286 -11.597 -21.426 1.00 60.84 90 LEU A CA 1
ATOM 761 C C . LEU A 1 90 ? 7.133 -11.813 -19.907 1.00 60.84 90 LEU A C 1
ATOM 763 O O . LEU A 1 90 ? 6.575 -12.837 -19.527 1.00 60.84 90 LEU A O 1
ATOM 767 N N . ARG A 1 91 ? 7.536 -10.869 -19.037 1.00 64.44 91 ARG A N 1
ATOM 768 C CA . ARG A 1 91 ? 7.298 -10.980 -17.581 1.00 64.44 91 ARG A CA 1
ATOM 769 C C . ARG A 1 91 ? 5.808 -11.055 -17.215 1.00 64.44 91 ARG A C 1
ATOM 771 O O . ARG A 1 91 ? 5.487 -11.692 -16.219 1.00 64.44 91 ARG A O 1
ATOM 778 N N . LEU A 1 92 ? 4.904 -10.507 -18.036 1.00 68.38 92 LEU A N 1
ATOM 779 C CA . LEU A 1 92 ? 3.452 -10.663 -17.863 1.00 68.38 92 LEU A CA 1
ATOM 780 C C . LEU A 1 92 ? 3.005 -12.129 -17.995 1.00 68.38 92 LEU A C 1
ATOM 782 O O . LEU A 1 92 ? 2.060 -12.538 -17.332 1.00 68.38 92 LEU A O 1
ATOM 786 N N . LYS A 1 93 ? 3.705 -12.959 -18.786 1.00 70.62 93 LYS A N 1
ATOM 787 C CA . LYS A 1 93 ? 3.393 -14.398 -18.915 1.00 70.62 93 LYS A CA 1
ATOM 788 C C . LYS A 1 93 ? 3.700 -15.195 -17.642 1.00 70.62 93 LYS A C 1
ATOM 790 O O . LYS A 1 93 ? 3.145 -16.280 -17.462 1.00 70.62 93 LYS A O 1
ATOM 795 N N . ASN A 1 94 ? 4.557 -14.655 -16.775 1.00 73.12 94 ASN A N 1
ATOM 796 C CA . ASN A 1 94 ? 4.901 -15.236 -15.478 1.00 73.12 94 ASN A CA 1
ATOM 797 C C . ASN A 1 94 ? 3.929 -14.799 -14.371 1.00 73.12 94 ASN A C 1
ATOM 799 O O . ASN A 1 94 ? 4.097 -15.221 -13.229 1.00 73.12 94 ASN A O 1
ATOM 803 N N . TRP A 1 9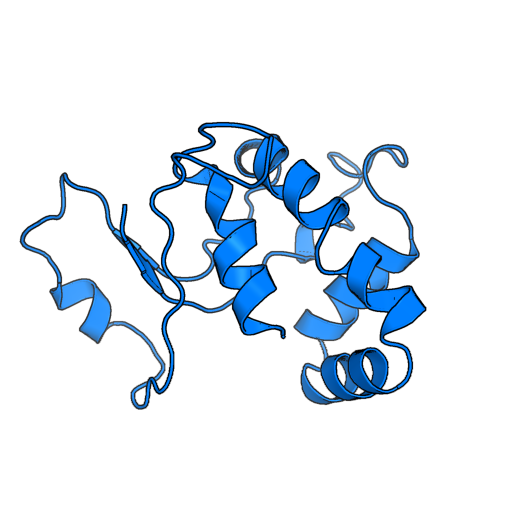5 ? 2.935 -13.959 -14.685 1.00 79.50 95 TRP A N 1
ATOM 804 C CA . TRP A 1 95 ? 1.866 -13.654 -13.746 1.00 79.50 95 TRP A CA 1
ATOM 805 C C . TRP A 1 95 ? 1.053 -14.931 -13.453 1.00 79.50 95 TRP A C 1
ATOM 807 O O . TRP A 1 95 ? 0.715 -15.641 -14.409 1.00 79.50 95 TRP A O 1
ATOM 817 N N . PRO A 1 96 ? 0.772 -15.264 -12.174 1.00 79.44 96 PRO A N 1
ATOM 818 C CA . PRO A 1 96 ? 0.058 -16.492 -11.827 1.00 79.44 96 PRO A CA 1
ATOM 819 C C . PRO A 1 96 ? -1.380 -16.480 -12.353 1.00 79.44 96 PRO A C 1
ATOM 821 O O . PRO A 1 96 ? -1.832 -17.477 -12.917 1.00 79.44 96 PRO A O 1
ATOM 824 N N . GLU A 1 97 ? -2.067 -15.339 -12.249 1.00 79.62 97 GLU A N 1
ATOM 825 C CA . GLU A 1 97 ? -3.440 -15.207 -12.733 1.00 79.62 97 GLU A CA 1
ATOM 826 C C . GLU A 1 97 ? -3.498 -15.128 -14.258 1.00 79.62 97 GLU A C 1
ATOM 828 O O . GLU A 1 97 ? -2.822 -14.317 -14.895 1.00 79.62 97 GLU A O 1
ATOM 833 N N . ARG A 1 98 ? -4.339 -15.976 -14.856 1.00 75.50 98 ARG A N 1
ATOM 834 C CA . ARG A 1 98 ? -4.548 -16.019 -16.312 1.00 75.50 98 ARG A CA 1
ATOM 835 C C . ARG A 1 98 ? -5.680 -15.109 -16.784 1.00 75.50 98 ARG A C 1
ATOM 837 O O . ARG A 1 98 ? -5.649 -14.663 -17.927 1.00 75.50 98 ARG A O 1
ATOM 844 N N . THR A 1 99 ? -6.632 -14.802 -15.905 1.00 78.25 99 THR A N 1
ATOM 845 C CA . THR A 1 99 ? -7.827 -14.007 -16.215 1.00 78.25 99 THR A CA 1
ATOM 846 C C . THR A 1 99 ? -7.758 -12.670 -15.485 1.00 78.25 99 THR A C 1
ATOM 848 O O . THR A 1 99 ? -8.259 -12.528 -14.374 1.00 78.25 99 THR A O 1
ATOM 851 N N . ILE A 1 100 ? -7.116 -11.678 -16.103 1.00 77.19 100 ILE A N 1
ATOM 852 C CA . ILE A 1 100 ? -7.022 -10.318 -15.557 1.00 77.19 100 ILE A CA 1
ATOM 853 C C . ILE A 1 100 ? -8.167 -9.481 -16.137 1.00 77.19 100 ILE A C 1
ATOM 855 O O . ILE A 1 100 ? -8.242 -9.300 -17.350 1.00 77.19 100 ILE A O 1
ATOM 859 N N . GLN A 1 101 ? -9.049 -8.973 -15.273 1.00 80.31 101 GLN A N 1
ATOM 860 C CA . GLN A 1 101 ? -10.205 -8.153 -15.673 1.00 80.31 101 GLN A CA 1
ATOM 861 C C . GLN A 1 101 ? -9.964 -6.645 -15.506 1.00 80.31 101 GLN A C 1
ATOM 863 O O . GLN A 1 101 ? -10.548 -5.847 -16.233 1.00 80.31 101 GLN A O 1
ATOM 868 N N . ALA A 1 102 ? -9.099 -6.253 -14.567 1.00 79.69 102 ALA A N 1
ATOM 869 C CA . ALA A 1 102 ? -8.786 -4.861 -14.262 1.00 79.69 102 ALA A CA 1
ATOM 870 C C . ALA A 1 102 ? -7.287 -4.682 -13.992 1.00 79.69 102 ALA A C 1
ATOM 872 O O . ALA A 1 102 ? -6.615 -5.580 -13.483 1.00 79.69 102 ALA A O 1
ATOM 873 N N . ILE A 1 103 ? -6.767 -3.503 -14.334 1.00 81.12 103 ILE A N 1
ATOM 874 C CA . ILE A 1 103 ? -5.382 -3.093 -14.092 1.00 81.12 103 ILE A CA 1
ATOM 875 C C . ILE A 1 103 ? -5.411 -1.648 -13.600 1.00 81.12 103 ILE A C 1
ATOM 877 O O . ILE A 1 103 ? -5.979 -0.785 -14.266 1.00 81.12 103 ILE A O 1
ATOM 881 N N . VAL A 1 104 ? -4.757 -1.369 -12.472 1.00 82.44 104 VAL A N 1
ATOM 882 C CA . VAL A 1 104 ? -4.471 0.000 -12.028 1.00 82.44 104 VAL A CA 1
ATOM 883 C C . VAL A 1 104 ? -2.969 0.210 -12.075 1.00 82.44 104 VAL A C 1
ATOM 885 O O . VAL A 1 104 ? -2.190 -0.546 -11.497 1.00 82.44 104 VAL A O 1
ATOM 888 N N . VAL A 1 105 ? -2.591 1.259 -12.794 1.00 87.12 105 VAL A N 1
ATOM 889 C CA . VAL A 1 105 ? -1.225 1.613 -13.150 1.00 87.12 105 VAL A CA 1
ATOM 890 C C . VAL A 1 105 ? -0.850 2.946 -12.506 1.00 87.12 105 VAL A C 1
ATOM 892 O O . VAL A 1 105 ? -1.674 3.852 -12.417 1.00 87.12 105 VAL A O 1
ATOM 895 N N . THR A 1 106 ? 0.405 3.074 -12.080 1.00 86.94 106 THR A N 1
ATOM 896 C CA . THR A 1 106 ? 1.026 4.361 -11.755 1.00 86.94 106 THR A CA 1
ATOM 897 C C . THR A 1 106 ? 2.482 4.352 -12.209 1.00 86.94 106 THR A C 1
ATOM 899 O O . THR A 1 106 ? 3.137 3.303 -12.208 1.00 86.94 106 THR A O 1
ATOM 902 N N . ASP A 1 107 ? 2.987 5.516 -12.596 1.00 88.56 107 ASP A N 1
ATOM 903 C CA . ASP A 1 107 ? 4.406 5.765 -12.825 1.00 88.56 107 ASP A CA 1
ATOM 904 C C . ASP A 1 107 ? 5.137 6.300 -11.590 1.00 88.56 107 ASP A C 1
ATOM 906 O O . ASP A 1 107 ? 6.356 6.133 -11.523 1.00 88.56 107 ASP A O 1
ATOM 910 N N . GLY A 1 108 ? 4.396 6.849 -10.624 1.00 89.50 108 GLY A N 1
ATOM 911 C CA . GLY A 1 108 ? 4.912 7.421 -9.384 1.00 89.50 108 GLY A CA 1
ATOM 912 C C . GLY A 1 108 ? 4.985 8.948 -9.349 1.00 89.50 108 GLY A C 1
ATOM 913 O O . GLY A 1 108 ? 5.177 9.484 -8.263 1.00 89.50 108 GLY A O 1
ATOM 914 N N . GLU A 1 109 ? 4.786 9.638 -10.478 1.00 92.25 109 GLU A N 1
ATOM 915 C CA . GLU A 1 109 ? 5.143 11.062 -10.634 1.00 92.25 109 GLU A CA 1
ATOM 916 C C . GLU A 1 109 ? 4.246 12.013 -9.821 1.00 92.25 109 GLU A C 1
ATOM 918 O O . GLU A 1 109 ? 4.669 13.091 -9.403 1.00 92.25 109 GLU A O 1
ATOM 923 N N . ARG A 1 110 ? 2.993 11.617 -9.562 1.00 92.31 110 ARG A N 1
ATOM 924 C CA . ARG A 1 110 ? 2.038 12.418 -8.784 1.00 92.31 110 ARG A CA 1
ATOM 925 C C . ARG A 1 110 ? 1.211 11.560 -7.833 1.00 92.31 110 ARG A C 1
ATOM 927 O O . ARG A 1 110 ? 0.047 11.245 -8.091 1.00 92.31 110 ARG A O 1
ATOM 934 N N . ILE A 1 111 ? 1.810 11.195 -6.704 1.00 90.12 111 ILE A N 1
ATOM 935 C CA . ILE A 1 111 ? 1.122 10.474 -5.632 1.00 90.12 111 ILE A CA 1
ATOM 936 C C . ILE A 1 111 ? 0.364 11.463 -4.746 1.00 90.12 111 ILE A C 1
ATOM 938 O O . ILE A 1 111 ? 0.946 12.159 -3.919 1.00 90.12 111 ILE A O 1
ATOM 942 N N . LEU A 1 112 ? -0.963 11.505 -4.903 1.00 88.56 112 LEU A N 1
ATOM 943 C CA . LEU A 1 112 ? -1.861 12.378 -4.134 1.00 88.56 112 LEU A CA 1
ATOM 944 C C . LEU A 1 112 ? -1.410 13.856 -4.228 1.00 88.56 112 LEU A C 1
ATOM 946 O O . LEU A 1 112 ? -1.260 14.383 -5.331 1.00 88.56 112 LEU A O 1
ATOM 950 N N . GLY A 1 113 ? -1.197 14.520 -3.087 1.00 89.38 113 GLY A N 1
ATOM 951 C CA . GLY A 1 113 ? -0.559 15.839 -2.981 1.00 89.38 113 GLY A CA 1
ATOM 952 C C . GLY A 1 113 ? 0.924 15.790 -2.585 1.00 89.38 113 GLY A C 1
ATOM 953 O O . GLY A 1 113 ? 1.470 16.817 -2.204 1.00 89.38 113 GLY A O 1
ATOM 954 N N . LEU A 1 114 ? 1.560 14.614 -2.624 1.00 89.88 114 LEU A N 1
ATOM 955 C CA . LEU A 1 114 ? 2.909 14.365 -2.090 1.00 89.88 114 LEU A CA 1
ATOM 956 C C . LEU A 1 114 ? 4.023 14.516 -3.143 1.00 89.88 114 LEU A C 1
ATOM 958 O O . LEU A 1 114 ? 5.198 14.496 -2.788 1.00 89.88 114 LEU A O 1
ATOM 962 N N . GLY A 1 115 ? 3.661 14.686 -4.419 1.00 92.25 115 GLY A N 1
ATOM 963 C CA . GLY A 1 115 ? 4.602 14.812 -5.536 1.00 92.25 115 GLY A CA 1
ATOM 964 C C . GLY A 1 115 ? 5.077 13.465 -6.087 1.00 92.25 115 GLY A C 1
ATOM 965 O O . GLY A 1 115 ? 4.329 12.481 -6.057 1.00 92.25 115 GLY A O 1
ATOM 966 N N . ASP A 1 116 ? 6.303 13.450 -6.611 1.00 93.25 116 ASP A N 1
ATOM 967 C CA . ASP A 1 116 ? 6.932 12.269 -7.203 1.00 93.25 116 ASP A CA 1
ATOM 968 C C . ASP A 1 116 ? 7.526 11.363 -6.117 1.00 93.25 116 ASP A C 1
ATOM 970 O O . ASP A 1 116 ? 8.416 11.762 -5.364 1.00 93.25 116 ASP A O 1
ATOM 974 N N . LEU A 1 117 ? 7.029 10.127 -6.055 1.00 89.19 117 LEU A N 1
ATOM 975 C CA . LEU A 1 117 ? 7.563 9.051 -5.214 1.00 89.19 117 LEU A CA 1
ATOM 976 C C . LEU A 1 117 ? 8.082 7.867 -6.060 1.00 89.19 117 LEU A C 1
ATOM 978 O O . LEU A 1 117 ? 8.514 6.848 -5.517 1.00 89.19 117 LEU A O 1
ATOM 982 N N . GLY A 1 118 ? 8.039 7.958 -7.393 1.00 89.56 118 GLY A N 1
ATOM 983 C CA . GLY A 1 118 ? 8.523 6.933 -8.317 1.00 89.56 118 GLY A CA 1
ATOM 984 C C . GLY A 1 118 ? 8.017 5.519 -7.992 1.00 89.56 118 GLY A C 1
ATOM 985 O O . GLY A 1 118 ? 6.820 5.260 -7.852 1.00 89.56 118 GLY A O 1
ATOM 986 N N . CYS A 1 119 ? 8.945 4.570 -7.827 1.00 85.62 119 CYS A N 1
ATOM 987 C CA . CYS A 1 119 ? 8.614 3.177 -7.500 1.00 85.62 119 CYS A CA 1
ATOM 988 C C . CYS A 1 119 ? 7.925 2.982 -6.136 1.00 85.62 119 CYS A C 1
ATOM 990 O O . CYS A 1 119 ? 7.290 1.947 -5.925 1.00 85.62 119 CYS A O 1
ATOM 992 N N . GLN A 1 120 ? 8.018 3.963 -5.235 1.00 85.38 120 GLN A N 1
ATOM 993 C CA . GLN A 1 120 ? 7.387 3.936 -3.917 1.00 85.38 120 GLN A CA 1
ATOM 994 C C . GLN A 1 120 ? 5.878 4.229 -3.978 1.00 85.38 120 GLN A C 1
ATOM 996 O O . GLN A 1 120 ? 5.129 3.838 -3.086 1.00 85.38 120 GLN A O 1
ATOM 1001 N N . GLY A 1 121 ? 5.393 4.800 -5.088 1.00 85.69 121 GLY A N 1
ATOM 1002 C CA . GLY A 1 121 ? 3.968 5.016 -5.354 1.00 85.69 121 GLY A CA 1
ATOM 1003 C C . GLY A 1 121 ? 3.116 3.746 -5.519 1.00 85.69 121 GLY A C 1
ATOM 1004 O O . GLY A 1 121 ? 1.912 3.857 -5.747 1.00 85.69 121 GLY A O 1
ATOM 1005 N N . MET A 1 122 ? 3.703 2.546 -5.404 1.00 82.38 122 MET A N 1
ATOM 1006 C CA . MET A 1 122 ? 3.022 1.245 -5.524 1.00 82.38 122 MET A CA 1
ATOM 1007 C C . MET A 1 122 ? 1.853 1.064 -4.535 1.00 82.38 122 MET A C 1
ATOM 1009 O O . MET A 1 122 ? 0.899 0.352 -4.849 1.00 82.38 122 MET A O 1
ATOM 1013 N N . GLY A 1 123 ? 1.859 1.750 -3.387 1.00 79.12 123 GLY A N 1
ATOM 1014 C CA . GLY A 1 123 ? 0.725 1.722 -2.456 1.00 79.12 123 GLY A CA 1
ATOM 1015 C C . GLY A 1 123 ? -0.599 2.187 -3.087 1.00 79.12 123 GLY A C 1
ATOM 1016 O O . GLY A 1 123 ? -1.654 1.660 -2.743 1.00 79.12 123 GLY A O 1
ATOM 1017 N N . ILE A 1 124 ? -0.565 3.097 -4.070 1.00 85.50 124 ILE A N 1
ATOM 1018 C CA . ILE A 1 124 ? -1.773 3.621 -4.731 1.00 85.50 124 ILE A CA 1
ATOM 1019 C C . ILE A 1 124 ? -2.518 2.577 -5.582 1.00 85.50 124 ILE A C 1
ATOM 1021 O O . ILE A 1 124 ? -3.709 2.389 -5.330 1.00 85.50 124 ILE A O 1
ATOM 1025 N N . PRO A 1 125 ? -1.913 1.887 -6.574 1.00 83.81 125 PRO A N 1
ATOM 1026 C CA . PRO A 1 125 ? -2.613 0.847 -7.331 1.00 83.81 125 PRO A CA 1
ATOM 1027 C C . PRO A 1 125 ? -3.043 -0.332 -6.451 1.00 83.81 125 PRO A C 1
ATOM 1029 O O . PRO A 1 125 ? -4.115 -0.889 -6.675 1.00 83.81 125 PRO A O 1
ATOM 1032 N N . VAL A 1 126 ? -2.259 -0.675 -5.420 1.00 78.88 126 VAL A N 1
ATOM 1033 C CA . VAL A 1 126 ? -2.627 -1.710 -4.442 1.00 78.88 126 VAL A CA 1
ATOM 1034 C C . VAL A 1 126 ? -3.867 -1.294 -3.650 1.00 78.88 126 VAL A C 1
ATOM 1036 O O . VAL A 1 126 ? -4.806 -2.079 -3.561 1.00 78.88 126 VAL A O 1
ATOM 1039 N N . GLY A 1 127 ? -3.909 -0.060 -3.137 1.00 76.94 127 GLY A N 1
ATOM 1040 C CA . GLY A 1 127 ? -5.073 0.499 -2.447 1.00 76.94 127 GLY A CA 1
ATOM 1041 C C . GLY A 1 127 ? -6.304 0.577 -3.353 1.00 76.94 127 GLY A C 1
ATOM 1042 O O . GLY A 1 127 ? -7.350 0.050 -2.996 1.00 76.94 127 GLY A O 1
ATOM 1043 N N . LYS A 1 128 ? -6.165 1.138 -4.562 1.00 82.75 128 LYS A N 1
ATOM 1044 C CA . LYS A 1 128 ? -7.275 1.314 -5.517 1.00 82.75 128 LYS A CA 1
ATOM 1045 C C . LYS A 1 128 ? -7.955 0.023 -5.961 1.00 82.75 128 LYS A C 1
ATOM 1047 O O . LYS A 1 128 ? -9.141 0.061 -6.229 1.00 82.75 128 LYS A O 1
ATOM 1052 N N . LEU A 1 129 ? -7.232 -1.091 -6.046 1.00 78.44 129 LEU A N 1
ATOM 1053 C CA . LEU A 1 129 ? -7.805 -2.406 -6.372 1.00 78.44 129 LEU A CA 1
ATOM 1054 C C . LEU A 1 129 ? -8.276 -3.174 -5.118 1.00 78.44 129 LEU A C 1
ATOM 1056 O O . LEU A 1 129 ? -8.363 -4.401 -5.118 1.00 78.44 129 LEU A O 1
ATOM 1060 N N . SER A 1 130 ? -8.511 -2.444 -4.026 1.00 71.25 130 SER A N 1
ATOM 1061 C CA . SER A 1 130 ? -9.156 -2.906 -2.786 1.00 71.25 130 SER A CA 1
ATOM 1062 C C . SER A 1 130 ? -10.512 -2.224 -2.565 1.00 71.25 130 SER A C 1
ATOM 1064 O O . SER A 1 130 ? -11.103 -2.403 -1.502 1.00 71.25 130 SER A O 1
ATOM 1066 N N . LEU A 1 131 ? -10.929 -1.399 -3.530 1.00 72.81 131 LEU A N 1
ATOM 1067 C CA . LEU A 1 131 ? -12.117 -0.551 -3.558 1.00 72.81 131 LEU A CA 1
ATOM 1068 C C . LEU A 1 131 ? -12.923 -0.891 -4.820 1.00 72.81 131 LEU A C 1
ATOM 1070 O O . LEU A 1 131 ? -14.165 -0.845 -4.726 1.00 72.81 131 LEU A O 1
#

pLDDT: mean 72.41, std 15.49, range [30.98, 93.25]

InterPro domains:
  IPR001891 Malic oxidoreductase [PR00072] (41-65)
  IPR001891 Malic oxidoreductase [PR00072] (100-129)
  IPR012301 Malic enzyme, N-terminal domain [PF00390] (36-131)
  IPR012301 Malic enzyme, N-terminal domain [SM01274] (35-131)
  IPR037062 Malic enzyme, N-terminal domain superfamily [G3DSA:3.40.50.10380] (32-131)
  IPR046346 Aminoacid dehydrogenase-like, N-terminal domain superfamily [SSF53223] (9-131)